Protein AF-A0A0B4E945-F1 (afdb_monomer)

Solvent-accessible surface area (backbone atoms only — not comparable to full-atom values): 2956 Å² total; per-residue (Å²): 130,55,72,64,58,52,51,52,54,49,37,47,53,53,16,49,52,25,40,55,50,16,54,60,42,47,69,41,55,89,65,46,100,45,71,72,56,23,52,52,42,44,51,52,16,51,52,25,43,53,50,18,67,72,45,104

Mean predicted aligned error: 2.65 Å

Nearest PDB structures (foldseek):
  5l89-assembly1_A  TM=9.256E-01  e=2.123E+00  Rhodosp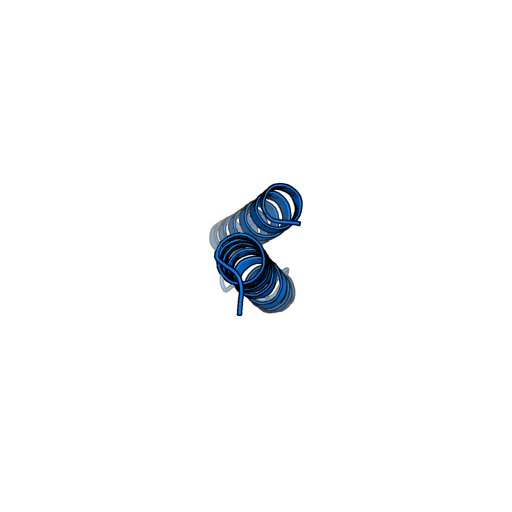irillum rubrum
  5l8b-assembly1_J  TM=9.240E-01  e=2.729E+00  Rhodospirillum rubrum
  5l8b-assembly4_V  TM=9.263E-01  e=2.906E+00  Rhodospirillum rubrum
  5l8b-assembly1_I  TM=9.256E-01  e=3.094E+00  Rhodospirillum rubrum
  6suw-assembly3_V  TM=9.208E-01  e=5.445E+00  Rhodospirillum rubrum ATCC 11170

pLDDT: mean 97.08, std 3.39, range [75.0, 98.56]

Radius of gyration: 14.44 Å; Cα contacts (8 Å, |Δi|>4): 50; chains: 1; bounding box: 32×16×41 Å

Sequence (56 aa):
MTRDDAFFQFLLRMGDNTLILGHRVSEWCGHAPVLEEDIALANTALDLIGQTQMWL

Secondary structure (DSSP, 8-state):
--HHHHHHHHHHHHHHHHHHHHHHHHTTTTTSSSHHHHHHHHHHHHHHHHHHHHH-

Foldseek 3Di:
DDPVVVVLVVLQVLLVVLQVVLVVLVVCQVPDPDPVVNVVSPVSSVVSNVSSVVSD

Structure (mmCIF, N/CA/C/O backbone):
data_AF-A0A0B4E945-F1
#
_entry.id   AF-A0A0B4E945-F1
#
loop_
_atom_site.group_PDB
_atom_site.id
_atom_site.type_symbol
_atom_site.label_atom_id
_atom_site.label_alt_id
_atom_site.label_comp_id
_atom_site.label_asym_id
_atom_site.label_entity_id
_atom_site.label_seq_id
_atom_site.pdbx_PDB_ins_code
_atom_site.Cartn_x
_atom_site.Cartn_y
_atom_site.Cartn_z
_atom_site.occupancy
_atom_site.B_iso_or_equiv
_atom_site.auth_seq_id
_atom_site.auth_comp_id
_atom_site.auth_asym_id
_atom_site.auth_atom_id
_atom_site.pdbx_PDB_model_num
ATOM 1 N N . MET A 1 1 ? -18.804 -8.873 21.778 1.00 75.00 1 MET A N 1
ATOM 2 C CA . MET A 1 1 ? -18.123 -7.738 21.127 1.00 75.00 1 MET A CA 1
ATOM 3 C C . MET A 1 1 ? -19.056 -6.549 21.224 1.00 75.00 1 MET A C 1
ATOM 5 O O . MET A 1 1 ? -20.218 -6.705 20.858 1.00 75.00 1 MET A O 1
ATOM 9 N N . THR A 1 2 ? -18.614 -5.435 21.805 1.00 95.69 2 THR A N 1
ATOM 10 C CA . THR A 1 2 ? -19.435 -4.216 21.838 1.00 95.69 2 THR A CA 1
ATOM 11 C C . THR A 1 2 ? -19.509 -3.604 20.435 1.00 95.69 2 THR A C 1
ATOM 13 O O . THR A 1 2 ? -18.759 -3.995 19.536 1.00 95.69 2 THR A O 1
ATOM 16 N N . ARG A 1 3 ? -20.438 -2.669 20.212 1.00 95.25 3 ARG A N 1
ATOM 17 C CA . ARG A 1 3 ? -20.549 -1.967 18.925 1.00 95.25 3 ARG A CA 1
ATOM 18 C C . ARG A 1 3 ? -19.255 -1.224 18.579 1.00 95.25 3 ARG A C 1
ATOM 20 O O . ARG A 1 3 ? -18.845 -1.251 17.423 1.00 95.25 3 ARG A O 1
ATOM 27 N N . ASP A 1 4 ? -18.620 -0.618 19.576 1.00 96.38 4 ASP A N 1
ATOM 28 C CA . ASP A 1 4 ? -17.400 0.165 19.393 1.00 96.38 4 ASP A CA 1
ATOM 29 C C . ASP A 1 4 ? -16.207 -0.744 19.076 1.00 96.38 4 ASP A C 1
ATOM 31 O O . ASP A 1 4 ? -15.457 -0.453 18.148 1.00 96.38 4 ASP A O 1
ATOM 35 N N . ASP A 1 5 ? -16.108 -1.910 19.729 1.00 97.06 5 ASP A N 1
ATOM 36 C CA . ASP A 1 5 ? -15.104 -2.930 19.382 1.00 97.06 5 ASP A CA 1
ATOM 37 C C . ASP A 1 5 ? -15.269 -3.407 17.931 1.00 97.06 5 ASP A C 1
ATOM 39 O O . ASP A 1 5 ? -14.293 -3.560 17.198 1.00 97.06 5 ASP A O 1
ATOM 43 N N . ALA A 1 6 ? -16.514 -3.648 17.504 1.00 96.88 6 ALA A N 1
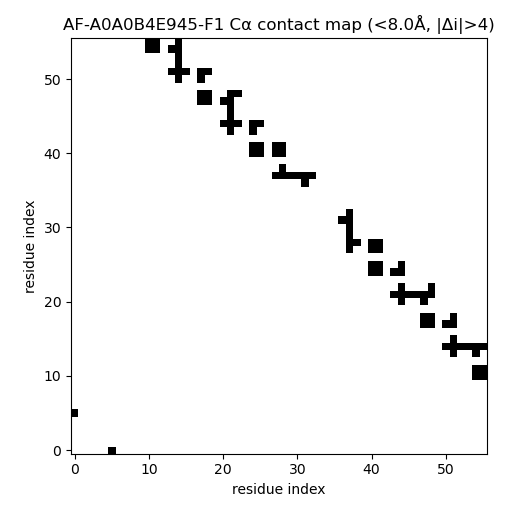ATOM 44 C CA . ALA A 1 6 ? -16.822 -4.099 16.150 1.00 96.88 6 ALA A CA 1
ATOM 45 C C . ALA A 1 6 ? -16.451 -3.039 15.103 1.00 96.88 6 ALA A C 1
ATOM 47 O O . ALA A 1 6 ? -15.907 -3.368 14.049 1.00 96.88 6 ALA A O 1
ATOM 48 N N . PHE A 1 7 ? -16.744 -1.773 15.405 1.00 96.94 7 PHE A N 1
ATOM 49 C CA . PHE A 1 7 ? -16.429 -0.643 14.543 1.00 96.94 7 PHE A CA 1
ATOM 50 C C . PHE A 1 7 ? -14.918 -0.416 14.446 1.00 96.94 7 PHE A C 1
ATOM 52 O O . PHE A 1 7 ? -14.391 -0.304 13.343 1.00 96.94 7 PHE A O 1
ATOM 59 N N . PHE A 1 8 ? -14.207 -0.454 15.573 1.00 97.44 8 PHE A N 1
ATOM 60 C CA . PHE A 1 8 ? -12.751 -0.358 15.599 1.00 97.44 8 PHE A CA 1
ATOM 61 C C . PHE A 1 8 ? -12.089 -1.479 14.785 1.00 97.44 8 PHE A C 1
ATOM 63 O O . PHE A 1 8 ? -11.242 -1.215 13.937 1.00 97.44 8 PHE A O 1
ATOM 70 N N . GLN A 1 9 ? -12.526 -2.729 14.970 1.00 97.94 9 GLN A N 1
ATOM 71 C CA . GLN A 1 9 ? -12.020 -3.867 14.194 1.00 97.94 9 GLN A CA 1
ATOM 72 C C . GLN A 1 9 ? -12.297 -3.733 12.694 1.00 97.94 9 GLN A C 1
ATOM 74 O O . GLN A 1 9 ? -11.493 -4.178 11.878 1.00 97.94 9 GLN A O 1
ATOM 79 N N . PHE A 1 10 ? -13.424 -3.131 12.311 1.00 97.44 10 PHE A N 1
ATOM 80 C CA . PHE A 1 10 ? -13.709 -2.845 10.910 1.00 97.44 10 PHE A CA 1
ATOM 81 C C . PHE A 1 10 ? -12.722 -1.823 10.332 1.00 97.44 10 PHE A C 1
ATOM 83 O O . PHE A 1 10 ? -12.137 -2.094 9.287 1.00 97.44 10 PHE A O 1
ATOM 90 N N . LEU A 1 11 ? -12.497 -0.698 11.018 1.00 97.94 11 LEU A N 1
ATOM 91 C CA . LEU A 1 11 ? -11.545 0.328 10.574 1.00 97.94 11 LEU A CA 1
ATOM 92 C C . LEU A 1 11 ? -10.123 -0.232 10.460 1.00 97.94 11 LEU A C 1
ATOM 94 O O . LEU A 1 11 ? -9.468 -0.029 9.441 1.00 97.94 11 LEU A O 1
ATOM 98 N N . LEU A 1 12 ? -9.697 -1.027 11.446 1.00 98.12 12 LEU A N 1
ATOM 99 C CA . LEU A 1 12 ? -8.389 -1.680 11.436 1.00 98.12 12 LEU A CA 1
ATOM 100 C C . LEU A 1 12 ? -8.213 -2.573 10.198 1.00 98.12 12 LEU A C 1
ATOM 102 O O . LEU A 1 12 ? -7.218 -2.462 9.493 1.00 98.12 12 LEU A O 1
ATOM 106 N N . ARG A 1 13 ? -9.224 -3.387 9.862 1.00 97.94 13 ARG A N 1
ATOM 107 C CA . ARG A 1 13 ? -9.200 -4.236 8.657 1.00 97.94 13 ARG A CA 1
ATOM 108 C C . ARG A 1 13 ? -9.144 -3.428 7.361 1.00 97.94 13 ARG A C 1
ATOM 110 O O . ARG A 1 13 ? -8.539 -3.883 6.393 1.00 97.94 13 ARG A O 1
ATOM 117 N N . MET A 1 14 ? -9.783 -2.257 7.318 1.00 98.44 14 MET A N 1
ATOM 118 C CA . MET A 1 14 ? -9.690 -1.363 6.161 1.00 98.44 14 MET A CA 1
ATOM 119 C C . MET A 1 14 ? -8.267 -0.822 6.001 1.00 98.44 14 MET A C 1
ATOM 121 O O . MET A 1 14 ? -7.736 -0.873 4.893 1.00 98.44 14 MET A O 1
ATOM 125 N N . GLY A 1 15 ? -7.637 -0.395 7.101 1.00 98.31 15 GLY A N 1
ATOM 126 C CA . GLY A 1 15 ? -6.236 0.030 7.115 1.00 98.31 15 GLY A CA 1
ATOM 127 C C . GLY A 1 15 ? -5.266 -1.085 6.720 1.00 98.31 15 GLY A C 1
ATOM 128 O O . GLY A 1 15 ? -4.383 -0.864 5.894 1.00 98.31 15 GLY A O 1
ATOM 129 N N . ASP A 1 16 ? -5.463 -2.304 7.227 1.00 98.50 16 ASP A N 1
ATOM 130 C CA . ASP A 1 16 ? -4.622 -3.462 6.894 1.00 98.50 16 ASP A CA 1
ATOM 131 C C . ASP A 1 16 ? -4.664 -3.790 5.395 1.00 98.50 16 ASP A C 1
ATOM 133 O O . ASP A 1 16 ? -3.628 -4.053 4.778 1.00 98.50 16 ASP A O 1
ATOM 137 N N . ASN A 1 17 ? -5.853 -3.735 4.782 1.00 98.19 17 ASN A N 1
ATOM 138 C CA . ASN A 1 17 ? -6.010 -3.980 3.349 1.00 98.19 17 ASN A CA 1
ATOM 139 C C . ASN A 1 17 ? -5.210 -2.973 2.518 1.00 98.19 17 ASN A C 1
ATOM 141 O O . ASN A 1 17 ? -4.475 -3.367 1.609 1.00 98.19 17 ASN A O 1
ATOM 145 N N . THR A 1 18 ? -5.339 -1.680 2.826 1.00 98.31 18 THR A N 1
ATOM 146 C CA . THR A 1 18 ? -4.640 -0.624 2.086 1.00 98.31 18 THR A CA 1
ATOM 147 C C . THR A 1 18 ? -3.135 -0.665 2.342 1.00 98.31 18 THR A C 1
ATOM 149 O O . THR A 1 18 ? -2.359 -0.465 1.408 1.00 98.31 18 THR A O 1
ATOM 152 N N . LEU A 1 19 ? -2.707 -1.023 3.558 1.00 98.44 19 LEU A N 1
ATOM 153 C CA . LEU A 1 19 ? -1.297 -1.124 3.930 1.00 98.44 19 LEU A CA 1
ATOM 154 C C . LEU A 1 19 ? -0.597 -2.247 3.168 1.00 98.44 19 LEU A C 1
ATOM 156 O O . LEU A 1 19 ? 0.433 -2.034 2.525 1.00 98.44 19 LEU A O 1
ATOM 160 N N . ILE A 1 20 ? -1.161 -3.455 3.232 1.00 98.31 20 ILE A N 1
ATOM 161 C CA . ILE A 1 20 ? -0.563 -4.633 2.604 1.00 98.31 20 ILE A CA 1
ATOM 162 C C . ILE A 1 20 ? -0.581 -4.489 1.086 1.00 98.31 20 ILE A C 1
ATOM 164 O O . ILE A 1 20 ? 0.433 -4.765 0.441 1.00 98.31 20 ILE A O 1
ATOM 168 N N . LEU A 1 21 ? -1.691 -4.019 0.509 1.00 98.31 21 LEU A N 1
ATOM 169 C CA . LEU A 1 21 ? -1.768 -3.810 -0.932 1.00 98.31 21 LEU A CA 1
ATOM 170 C C . LEU A 1 21 ? -0.793 -2.720 -1.389 1.00 98.31 21 LEU A C 1
ATOM 172 O O . LEU A 1 21 ? -0.045 -2.958 -2.332 1.00 98.31 21 LEU A O 1
ATOM 176 N N . GLY A 1 22 ? -0.722 -1.580 -0.693 1.00 98.25 22 GLY A N 1
ATOM 177 C CA . GLY A 1 22 ? 0.238 -0.517 -1.003 1.00 98.25 22 GLY A CA 1
ATOM 178 C C . GLY A 1 22 ? 1.685 -1.016 -0.959 1.00 98.25 22 GLY A C 1
ATOM 179 O O . GLY A 1 22 ? 2.469 -0.732 -1.866 1.00 98.25 22 GLY A O 1
ATOM 180 N N . HIS A 1 23 ? 2.023 -1.853 0.027 1.00 98.12 23 HIS A N 1
ATOM 181 C CA . HIS A 1 23 ? 3.339 -2.484 0.122 1.00 98.12 23 HIS A CA 1
ATOM 182 C C . HIS A 1 23 ? 3.621 -3.443 -1.046 1.00 98.12 23 HIS A C 1
ATOM 184 O O . HIS A 1 23 ? 4.703 -3.395 -1.622 1.00 98.12 23 HIS A O 1
ATOM 190 N N . ARG A 1 24 ? 2.663 -4.300 -1.430 1.00 98.44 24 ARG A N 1
ATOM 191 C CA . ARG A 1 24 ? 2.814 -5.222 -2.576 1.00 98.44 24 ARG A CA 1
ATOM 192 C C . ARG A 1 24 ? 2.936 -4.485 -3.909 1.00 98.44 24 ARG A C 1
ATOM 194 O O . ARG A 1 24 ? 3.752 -4.866 -4.737 1.00 98.44 24 ARG A O 1
ATOM 201 N N . VAL A 1 25 ? 2.152 -3.430 -4.123 1.00 98.00 25 VAL A N 1
ATOM 202 C CA . VAL A 1 25 ? 2.237 -2.626 -5.353 1.00 98.00 25 VAL A CA 1
ATOM 203 C C . VAL A 1 25 ? 3.572 -1.878 -5.411 1.00 98.00 25 VAL A C 1
ATOM 205 O O . VAL A 1 25 ? 4.176 -1.804 -6.474 1.00 98.00 25 VAL A O 1
ATOM 208 N N . SER A 1 26 ? 4.093 -1.414 -4.270 1.00 97.56 26 SER A N 1
ATOM 209 C CA . SER A 1 26 ? 5.404 -0.749 -4.201 1.00 97.56 26 SER A CA 1
ATOM 210 C C . SER A 1 26 ? 6.571 -1.639 -4.647 1.00 97.56 26 SER A C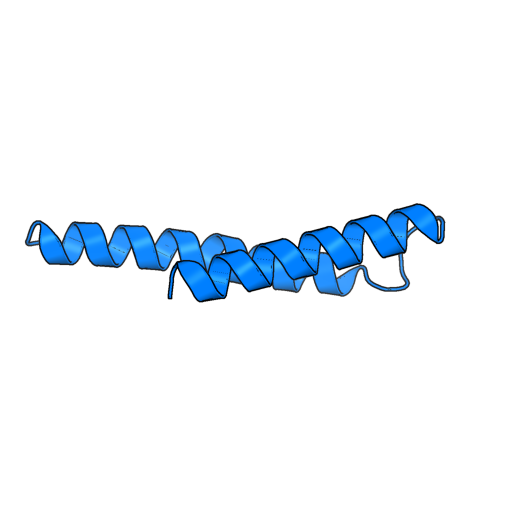 1
ATOM 212 O O . SER A 1 26 ? 7.577 -1.118 -5.120 1.00 97.56 26 SER A O 1
ATOM 214 N N . GLU A 1 27 ? 6.452 -2.968 -4.543 1.00 98.06 27 GLU A N 1
ATOM 215 C CA . GLU A 1 27 ? 7.485 -3.895 -5.039 1.00 98.06 27 GLU A CA 1
ATOM 216 C C . GLU A 1 27 ? 7.665 -3.829 -6.558 1.00 98.06 27 GLU A C 1
ATOM 218 O O . GLU A 1 27 ? 8.733 -4.166 -7.061 1.00 98.06 27 GLU A O 1
ATOM 223 N N . TRP A 1 28 ? 6.642 -3.379 -7.288 1.00 96.94 28 TRP A N 1
ATOM 224 C CA . TRP A 1 28 ? 6.693 -3.244 -8.742 1.00 96.94 28 TRP A CA 1
ATOM 225 C C . TRP A 1 28 ? 7.401 -1.978 -9.220 1.00 96.94 28 TRP A C 1
ATOM 227 O O . TRP A 1 28 ? 7.625 -1.846 -10.420 1.00 96.94 28 TRP A O 1
ATOM 237 N N . CYS A 1 29 ? 7.796 -1.083 -8.312 1.00 96.06 29 CYS A N 1
ATOM 238 C CA . CYS A 1 29 ? 8.550 0.119 -8.659 1.00 96.06 29 CYS A CA 1
ATOM 239 C C . CYS A 1 29 ? 9.839 -0.263 -9.405 1.00 96.06 29 CYS A C 1
ATOM 241 O O . CYS A 1 29 ? 10.647 -1.041 -8.891 1.00 96.06 29 CYS A O 1
ATOM 243 N N . GLY A 1 30 ? 10.019 0.241 -10.624 1.00 95.94 30 GLY A N 1
ATOM 244 C CA . GLY A 1 30 ? 11.150 -0.085 -11.497 1.00 95.94 30 GLY A CA 1
ATOM 245 C C . GLY A 1 30 ? 10.980 -1.350 -12.346 1.00 95.94 30 GLY A C 1
ATOM 246 O O . GLY A 1 30 ? 11.900 -1.699 -13.086 1.00 95.94 30 GLY A O 1
ATOM 247 N N . HIS A 1 31 ? 9.854 -2.064 -12.231 1.00 97.56 31 HIS A N 1
ATOM 248 C CA . HIS A 1 31 ? 9.631 -3.370 -12.870 1.00 97.56 31 HIS A CA 1
ATOM 249 C C . HIS A 1 31 ? 8.509 -3.363 -13.919 1.00 97.56 31 HIS A C 1
ATOM 251 O O . HIS A 1 31 ? 8.248 -4.398 -14.539 1.00 97.56 31 HIS A O 1
ATOM 257 N N . ALA A 1 32 ? 7.826 -2.232 -14.115 1.00 96.38 32 ALA A N 1
ATOM 258 C CA . ALA A 1 32 ? 6.772 -2.125 -15.117 1.00 96.38 32 ALA A CA 1
ATOM 259 C C . ALA A 1 32 ? 7.344 -2.103 -16.557 1.00 96.38 32 ALA A C 1
ATOM 261 O O . ALA A 1 32 ? 8.478 -1.665 -16.763 1.00 96.38 32 ALA A O 1
ATOM 262 N N . PRO A 1 33 ? 6.577 -2.553 -17.572 1.00 95.88 33 PRO A N 1
ATOM 263 C CA . PRO A 1 33 ? 7.017 -2.592 -18.972 1.00 95.88 33 PRO A CA 1
ATOM 264 C C . PRO A 1 33 ? 7.442 -1.243 -19.569 1.00 95.88 33 PRO A C 1
ATOM 266 O O . PRO A 1 33 ? 8.332 -1.210 -20.422 1.00 95.88 33 PRO A O 1
ATOM 269 N N . VAL A 1 34 ? 6.801 -0.145 -19.154 1.00 98.12 34 VAL A N 1
ATOM 270 C CA . VAL A 1 34 ? 7.097 1.226 -19.603 1.00 98.12 34 VAL A CA 1
ATOM 271 C C . VAL A 1 34 ? 7.018 2.221 -18.444 1.00 98.12 34 VAL A C 1
ATOM 273 O O . VAL A 1 34 ? 6.378 1.962 -17.424 1.00 98.12 34 VAL A O 1
ATOM 276 N N . LEU A 1 35 ? 7.662 3.380 -18.606 1.00 97.81 35 LEU A N 1
ATOM 277 C CA . LEU A 1 35 ? 7.819 4.375 -17.540 1.00 97.81 35 LEU A CA 1
ATOM 278 C C . LEU A 1 35 ? 6.477 4.929 -17.043 1.00 97.81 35 LEU A C 1
ATOM 280 O O . LEU A 1 35 ? 6.295 5.131 -15.846 1.00 97.81 35 LEU A O 1
ATOM 284 N N . GLU A 1 36 ? 5.534 5.173 -17.948 1.00 98.38 36 GLU A N 1
ATOM 285 C CA . GLU A 1 36 ? 4.208 5.695 -17.620 1.00 98.38 36 GLU A CA 1
ATOM 286 C C . GLU A 1 36 ? 3.430 4.735 -16.714 1.00 98.38 36 GLU A C 1
ATOM 288 O O . GLU A 1 36 ? 2.762 5.170 -15.776 1.00 98.38 36 GLU A O 1
ATOM 293 N N . GLU A 1 37 ? 3.551 3.431 -16.965 1.00 97.75 37 GLU A N 1
ATOM 294 C CA . GLU A 1 37 ? 2.931 2.389 -16.145 1.00 97.75 37 GLU A CA 1
ATOM 295 C C . GLU A 1 37 ? 3.603 2.290 -14.773 1.00 97.75 37 GLU A C 1
ATOM 297 O O . GLU A 1 37 ? 2.910 2.155 -13.767 1.00 97.75 37 GLU A O 1
ATOM 302 N N . ASP A 1 38 ? 4.929 2.427 -14.706 1.00 97.75 38 ASP A N 1
ATOM 303 C CA . ASP A 1 38 ? 5.677 2.425 -13.443 1.00 97.75 38 ASP A CA 1
ATOM 304 C C . ASP A 1 38 ? 5.270 3.603 -12.546 1.00 97.75 38 ASP A C 1
ATOM 306 O O . ASP A 1 38 ? 4.947 3.438 -11.369 1.00 97.75 38 ASP A O 1
ATOM 310 N N . ILE A 1 39 ? 5.178 4.802 -13.134 1.00 98.19 39 ILE A N 1
ATOM 311 C CA . ILE A 1 39 ? 4.705 6.004 -12.439 1.00 98.19 39 ILE A CA 1
ATOM 312 C C . ILE A 1 39 ? 3.258 5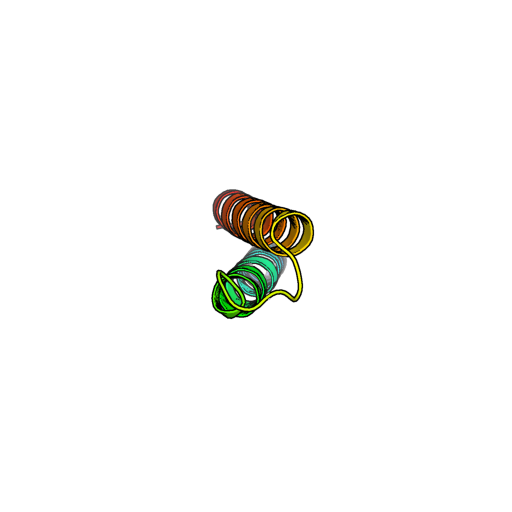.818 -11.968 1.00 98.19 39 ILE A C 1
ATOM 314 O O . ILE A 1 39 ? 2.937 6.183 -10.836 1.00 98.19 39 ILE A O 1
ATOM 318 N N . ALA A 1 40 ? 2.384 5.236 -12.797 1.00 98.12 40 ALA A N 1
ATOM 319 C CA . ALA A 1 40 ? 0.995 4.972 -12.425 1.00 98.12 40 ALA A CA 1
ATOM 320 C C . ALA A 1 40 ? 0.880 3.963 -11.266 1.00 98.12 40 ALA A C 1
ATOM 322 O O . ALA A 1 40 ? 0.088 4.171 -10.340 1.00 98.12 40 ALA A O 1
ATOM 323 N N . LEU A 1 41 ? 1.689 2.898 -11.271 1.00 98.06 41 LEU A N 1
ATOM 324 C CA . LEU A 1 41 ? 1.738 1.917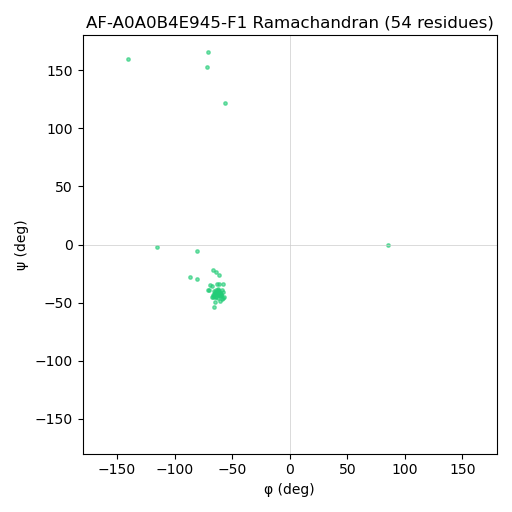 -10.184 1.00 98.06 41 LEU A CA 1
ATOM 325 C C . LEU A 1 41 ? 2.292 2.531 -8.895 1.00 98.06 41 LEU A C 1
ATOM 327 O O . LEU A 1 41 ? 1.686 2.365 -7.836 1.00 98.06 41 LEU A O 1
ATOM 331 N N . ALA A 1 42 ? 3.381 3.297 -8.976 1.00 98.12 42 ALA A N 1
ATOM 332 C CA . ALA A 1 42 ? 3.947 4.003 -7.830 1.00 98.12 42 ALA A CA 1
ATOM 333 C C . ALA A 1 42 ? 2.962 5.029 -7.240 1.00 98.12 42 ALA A C 1
ATOM 335 O O . ALA A 1 42 ? 2.835 5.136 -6.020 1.00 98.12 42 ALA A O 1
ATOM 336 N N . ASN A 1 43 ? 2.219 5.751 -8.087 1.00 98.25 43 ASN A N 1
ATOM 337 C CA . ASN A 1 43 ? 1.186 6.688 -7.648 1.00 98.25 43 ASN A CA 1
ATOM 338 C C . ASN A 1 43 ? 0.021 5.968 -6.949 1.00 98.25 43 ASN A C 1
ATOM 340 O O . ASN A 1 43 ? -0.394 6.379 -5.869 1.00 98.25 43 ASN A O 1
ATOM 344 N N . THR A 1 44 ? -0.421 4.832 -7.493 1.00 98.38 44 THR A N 1
ATOM 345 C CA . THR A 1 44 ? -1.450 3.991 -6.860 1.0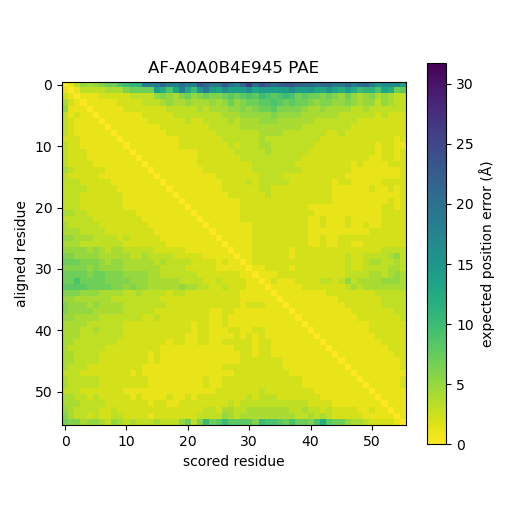0 98.38 44 THR A CA 1
ATOM 346 C C . THR A 1 44 ? -0.983 3.457 -5.502 1.00 98.38 44 THR A C 1
ATOM 348 O O . THR A 1 44 ? -1.742 3.463 -4.532 1.00 98.38 44 THR A O 1
ATOM 351 N N . ALA A 1 45 ? 0.272 3.009 -5.401 1.00 98.38 45 ALA A N 1
ATOM 352 C CA . ALA A 1 45 ? 0.848 2.565 -4.136 1.00 98.38 45 ALA A CA 1
ATOM 353 C C . ALA A 1 45 ? 0.873 3.695 -3.096 1.00 98.38 45 ALA A C 1
ATOM 355 O O . ALA A 1 45 ? 0.504 3.473 -1.943 1.00 98.38 45 ALA A O 1
ATOM 356 N N . LEU A 1 46 ? 1.250 4.910 -3.508 1.00 98.38 46 LEU A N 1
ATOM 357 C CA . LEU A 1 46 ? 1.253 6.089 -2.644 1.00 98.38 46 LEU A CA 1
ATOM 358 C C . LEU A 1 46 ? -0.150 6.411 -2.109 1.00 98.38 46 LEU A C 1
ATOM 360 O O . LEU A 1 46 ? -0.301 6.636 -0.907 1.00 98.38 46 LEU A O 1
ATOM 364 N N . ASP A 1 47 ? -1.175 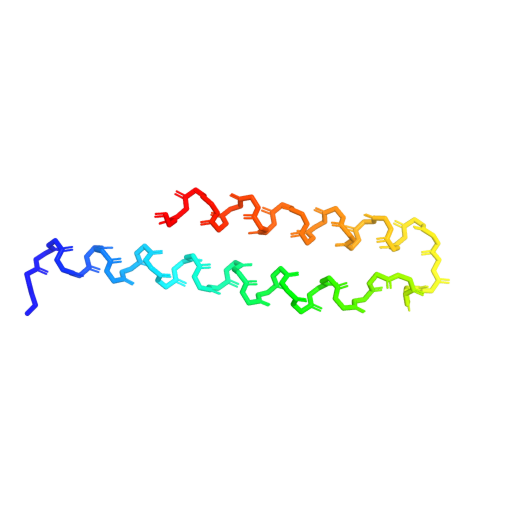6.366 -2.960 1.00 98.56 47 ASP A N 1
ATOM 365 C CA . ASP A 1 47 ? -2.564 6.597 -2.551 1.00 98.56 47 ASP A CA 1
ATOM 366 C C . ASP A 1 47 ? -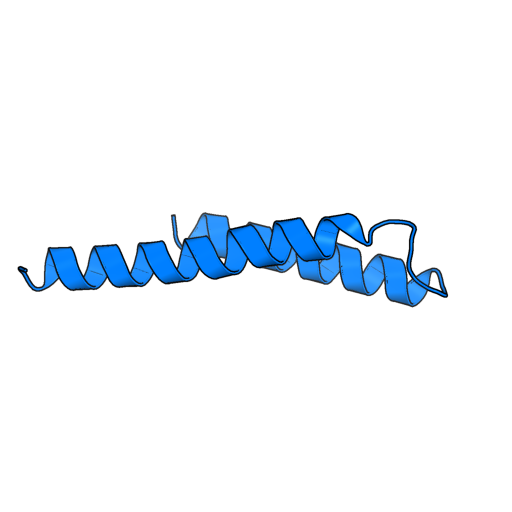3.046 5.556 -1.528 1.00 98.56 47 ASP A C 1
ATOM 368 O O . ASP A 1 47 ? -3.701 5.907 -0.544 1.00 98.56 47 ASP A O 1
ATOM 372 N N . LEU A 1 48 ? -2.691 4.279 -1.706 1.00 98.56 48 LEU A N 1
ATOM 373 C CA . LEU A 1 48 ? -3.018 3.204 -0.757 1.00 98.56 48 LEU A CA 1
ATOM 374 C C . LEU A 1 48 ? -2.340 3.407 0.608 1.00 98.56 48 LEU A C 1
ATOM 376 O O . LEU A 1 48 ? -2.954 3.192 1.658 1.00 98.56 48 LEU A O 1
ATOM 380 N N . ILE A 1 49 ? -1.092 3.876 0.623 1.00 98.25 49 ILE A N 1
ATOM 381 C CA . ILE A 1 49 ? -0.415 4.246 1.872 1.00 98.25 49 ILE A CA 1
ATOM 382 C C . ILE A 1 49 ? -1.096 5.459 2.521 1.00 98.25 49 ILE A C 1
ATOM 384 O O . ILE A 1 49 ? -1.323 5.448 3.731 1.00 98.25 49 ILE A O 1
ATOM 388 N N . GLY A 1 50 ? -1.514 6.455 1.737 1.00 98.19 50 GLY A N 1
ATOM 389 C CA . GLY A 1 50 ? -2.304 7.583 2.239 1.00 98.19 50 GLY A CA 1
ATOM 390 C C . GLY A 1 50 ? -3.637 7.147 2.859 1.00 98.19 50 GLY A C 1
ATOM 391 O O . GLY A 1 50 ? -3.995 7.599 3.944 1.00 98.19 50 GLY A O 1
ATOM 392 N N . GLN A 1 51 ? -4.351 6.207 2.231 1.00 98.38 51 GLN A N 1
ATO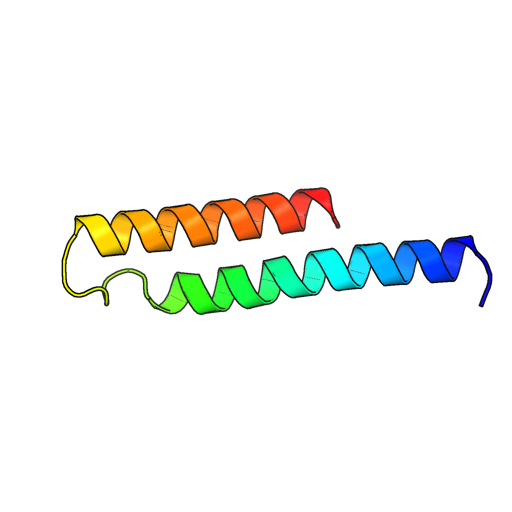M 393 C CA . GLN A 1 51 ? -5.578 5.629 2.793 1.00 98.38 51 GLN A CA 1
ATOM 394 C C . GLN A 1 51 ? -5.319 4.891 4.107 1.00 98.38 51 GLN A C 1
ATOM 396 O O . GLN A 1 51 ? -6.102 5.023 5.043 1.00 98.38 51 GLN A O 1
ATOM 401 N N . THR A 1 52 ? -4.198 4.179 4.213 1.00 98.12 52 THR A N 1
ATOM 402 C CA . THR A 1 52 ? -3.798 3.510 5.458 1.00 98.12 52 THR A CA 1
ATOM 403 C C . THR A 1 52 ? -3.682 4.502 6.611 1.00 98.12 52 THR A C 1
ATOM 405 O O . THR A 1 52 ? -4.221 4.251 7.683 1.00 98.12 52 THR A O 1
ATOM 408 N N . GLN A 1 53 ? -3.040 5.651 6.380 1.00 97.25 53 GLN A N 1
ATOM 409 C CA . GLN A 1 53 ? -2.902 6.712 7.386 1.00 97.25 53 GLN A CA 1
ATOM 410 C C . GLN A 1 53 ? -4.233 7.376 7.759 1.00 97.25 53 GLN A C 1
ATOM 412 O O . GLN A 1 53 ? -4.325 8.001 8.807 1.00 97.25 53 GLN A O 1
ATOM 417 N N . MET A 1 54 ? -5.253 7.293 6.900 1.00 96.50 54 MET A N 1
ATOM 418 C CA . MET A 1 54 ? -6.593 7.786 7.228 1.00 96.50 54 MET A CA 1
ATOM 419 C C . MET A 1 54 ? -7.392 6.795 8.083 1.00 96.50 54 MET A C 1
ATOM 421 O O . MET A 1 54 ? -8.259 7.223 8.843 1.00 96.50 54 MET A O 1
ATOM 425 N N . TRP A 1 55 ? -7.144 5.490 7.937 1.00 95.69 55 TRP A N 1
ATOM 426 C CA . TRP A 1 55 ? -7.867 4.441 8.664 1.00 95.69 55 TRP A CA 1
ATOM 427 C C . TRP A 1 55 ? -7.273 4.112 10.041 1.00 95.69 55 TRP A C 1
ATOM 429 O O . TRP A 1 55 ? -8.025 3.658 10.907 1.00 95.69 55 TRP A O 1
ATOM 439 N N . LEU A 1 56 ? -5.960 4.304 10.222 1.00 87.38 56 LEU A N 1
ATOM 440 C CA . LEU A 1 56 ? -5.189 3.976 11.432 1.00 87.38 56 LEU A CA 1
ATOM 441 C C . LEU A 1 56 ? -4.847 5.220 12.256 1.00 87.38 56 LEU A C 1
ATOM 443 O O . LEU A 1 56 ? -4.978 5.139 13.499 1.00 87.38 56 LEU A O 1
#